Protein AF-A0A9P6EVB4-F1 (afdb_monomer_lite)

Structure (mmCIF, N/CA/C/O backbone):
data_AF-A0A9P6EVB4-F1
#
_entry.id   AF-A0A9P6EVB4-F1
#
loop_
_atom_site.group_PDB
_atom_site.id
_atom_site.type_symbol
_atom_site.label_atom_id
_atom_site.label_alt_id
_atom_site.label_comp_id
_atom_site.label_asym_id
_atom_site.label_entity_id
_atom_site.label_seq_id
_atom_site.pdbx_PDB_ins_code
_atom_site.Cartn_x
_atom_site.Cartn_y
_atom_site.Cartn_z
_atom_site.occupancy
_atom_site.B_iso_or_equiv
_atom_site.auth_seq_id
_atom_site.auth_comp_id
_atom_site.auth_asym_id
_atom_site.auth_atom_id
_atom_site.pdbx_PDB_model_num
ATOM 1 N N . MET A 1 1 ? 34.184 25.201 -4.354 1.00 42.78 1 MET A N 1
ATOM 2 C CA . MET A 1 1 ? 34.310 23.742 -4.164 1.00 42.78 1 MET A CA 1
ATOM 3 C C . MET A 1 1 ? 32.969 23.118 -4.498 1.00 42.78 1 MET A C 1
ATOM 5 O O . MET A 1 1 ? 32.035 23.277 -3.728 1.00 42.78 1 MET A O 1
ATOM 9 N N . THR A 1 2 ? 32.833 22.506 -5.671 1.00 50.84 2 THR A N 1
ATOM 10 C CA . THR A 1 2 ? 31.622 21.763 -6.041 1.00 50.84 2 THR A CA 1
ATOM 11 C C . THR A 1 2 ? 31.773 20.336 -5.534 1.00 50.84 2 THR A C 1
ATOM 13 O O . THR A 1 2 ? 32.605 19.591 -6.048 1.00 50.84 2 THR A O 1
ATOM 16 N N . VAL A 1 3 ? 31.012 19.968 -4.506 1.00 62.88 3 VAL A N 1
ATOM 17 C CA . VAL A 1 3 ? 30.869 18.567 -4.101 1.00 62.88 3 VAL A CA 1
ATOM 18 C C . VAL A 1 3 ? 30.095 17.874 -5.221 1.00 62.88 3 VAL A C 1
ATOM 20 O O . VAL A 1 3 ? 28.923 18.177 -5.435 1.00 62.88 3 VAL A O 1
ATOM 23 N N . GLN A 1 4 ? 30.753 17.009 -5.993 1.00 61.03 4 GLN A N 1
ATOM 24 C CA . GLN A 1 4 ? 30.041 16.118 -6.905 1.00 61.03 4 GLN A CA 1
ATOM 25 C C . GLN A 1 4 ? 29.254 15.122 -6.051 1.00 61.03 4 GLN A C 1
ATOM 27 O O . GLN A 1 4 ? 29.831 14.433 -5.212 1.00 61.03 4 GLN A O 1
ATOM 32 N N . ALA A 1 5 ? 27.934 15.083 -6.223 1.00 69.62 5 ALA A N 1
ATOM 33 C CA . ALA A 1 5 ? 27.097 14.105 -5.546 1.00 69.62 5 ALA A CA 1
ATOM 34 C C . ALA A 1 5 ? 27.403 12.713 -6.116 1.00 69.62 5 ALA A C 1
ATOM 36 O O . ALA A 1 5 ? 27.148 12.443 -7.290 1.00 69.62 5 ALA A O 1
ATOM 37 N N . GLN A 1 6 ? 27.982 11.846 -5.288 1.00 82.44 6 GLN A N 1
ATOM 38 C CA . GLN A 1 6 ? 28.137 10.429 -5.591 1.00 82.44 6 GLN A CA 1
ATOM 39 C C . GLN A 1 6 ? 26.784 9.751 -5.337 1.00 82.44 6 GLN A C 1
ATOM 41 O O . GLN A 1 6 ? 26.384 9.591 -4.185 1.00 82.44 6 GLN A O 1
ATOM 46 N N . TYR A 1 7 ? 26.069 9.384 -6.399 1.00 85.50 7 TYR A N 1
ATOM 47 C CA . TYR A 1 7 ? 24.822 8.624 -6.287 1.00 85.50 7 TYR A CA 1
ATOM 48 C C . TYR A 1 7 ? 25.111 7.114 -6.213 1.00 85.50 7 TYR A C 1
ATOM 50 O O . TYR A 1 7 ? 26.073 6.655 -6.837 1.00 85.50 7 TYR A O 1
ATOM 58 N N . PRO A 1 8 ? 24.312 6.339 -5.457 1.00 86.56 8 PRO A N 1
ATOM 59 C CA . PRO A 1 8 ? 24.426 4.883 -5.419 1.00 86.56 8 PRO A CA 1
ATOM 60 C C . PRO A 1 8 ? 24.066 4.244 -6.771 1.00 86.56 8 PRO A C 1
ATOM 62 O O . PRO A 1 8 ? 23.350 4.832 -7.583 1.00 86.56 8 PRO A O 1
ATOM 65 N N . ASP A 1 9 ? 24.576 3.033 -7.013 1.00 92.31 9 ASP A N 1
ATOM 66 C CA . ASP A 1 9 ? 24.303 2.267 -8.235 1.00 92.31 9 ASP A CA 1
ATOM 67 C C . ASP A 1 9 ? 22.843 1.770 -8.242 1.00 92.31 9 ASP A C 1
ATOM 69 O O . ASP A 1 9 ? 22.460 1.012 -7.345 1.00 92.31 9 ASP A O 1
ATOM 73 N N . PRO A 1 10 ? 22.019 2.126 -9.250 1.00 92.50 10 PRO A N 1
ATOM 74 C CA . PRO A 1 10 ? 20.622 1.693 -9.322 1.00 92.50 10 PRO A CA 1
ATOM 75 C C . PRO A 1 10 ? 20.459 0.167 -9.379 1.00 92.50 10 PRO A C 1
ATOM 77 O O . PRO A 1 10 ? 19.431 -0.357 -8.954 1.00 92.50 10 PRO A O 1
ATOM 80 N N . SER A 1 11 ? 21.471 -0.563 -9.852 1.00 94.56 11 SER A N 1
ATOM 81 C CA . SER A 1 11 ? 21.458 -2.030 -9.931 1.00 94.56 11 SER A CA 1
ATOM 82 C C . SER A 1 11 ? 21.464 -2.695 -8.549 1.00 94.56 11 SER A C 1
ATOM 84 O O . SER A 1 11 ? 21.092 -3.863 -8.417 1.00 94.56 11 SER A O 1
ATOM 86 N N . LEU A 1 12 ? 21.895 -1.967 -7.514 1.00 93.62 12 LEU A N 1
ATOM 87 C CA . LEU A 1 12 ? 21.966 -2.444 -6.132 1.00 93.62 12 LEU A CA 1
ATOM 88 C C . LEU A 1 12 ? 20.739 -2.054 -5.296 1.00 93.62 12 LEU A C 1
ATOM 90 O O . LEU A 1 12 ? 20.620 -2.520 -4.166 1.00 93.62 12 LEU A O 1
ATOM 94 N N . ALA A 1 13 ? 19.786 -1.301 -5.856 1.00 91.00 13 ALA A N 1
ATOM 95 C CA . ALA A 1 13 ? 18.663 -0.722 -5.116 1.00 91.00 13 ALA A CA 1
ATOM 96 C C . ALA A 1 13 ? 17.833 -1.742 -4.313 1.00 91.00 13 ALA A C 1
ATOM 98 O O . ALA A 1 13 ? 17.421 -1.453 -3.193 1.00 91.00 13 ALA A O 1
ATOM 99 N N . LEU A 1 14 ? 17.612 -2.952 -4.844 1.00 90.50 14 LEU A N 1
ATOM 100 C CA . LEU A 1 14 ? 16.897 -4.009 -4.113 1.00 90.50 14 LEU A CA 1
ATOM 101 C C . LEU A 1 14 ? 17.687 -4.510 -2.899 1.00 90.50 14 LEU A C 1
ATOM 103 O O . LEU A 1 14 ? 17.113 -4.694 -1.832 1.00 90.50 14 LEU A O 1
ATOM 107 N N . LYS A 1 15 ? 19.006 -4.675 -3.040 1.00 90.44 15 LYS A N 1
ATOM 108 C CA . LYS A 1 15 ? 19.881 -5.098 -1.937 1.00 90.44 15 LYS A CA 1
ATOM 109 C C . LYS A 1 15 ? 19.964 -4.020 -0.864 1.00 90.44 15 LYS A C 1
ATOM 111 O O . LYS A 1 15 ? 19.956 -4.336 0.321 1.00 90.44 15 LYS A O 1
ATOM 116 N N . ASP A 1 16 ? 20.011 -2.759 -1.280 1.00 89.31 16 ASP A N 1
ATOM 117 C CA . ASP A 1 16 ? 20.003 -1.619 -0.368 1.00 89.31 16 ASP A CA 1
ATOM 118 C C . ASP A 1 16 ? 18.674 -1.543 0.399 1.00 89.31 16 ASP A C 1
ATOM 120 O O . ASP A 1 16 ? 18.673 -1.345 1.616 1.00 89.31 16 ASP A O 1
ATOM 124 N N . LEU A 1 17 ? 17.545 -1.783 -0.282 1.00 87.88 17 LEU A N 1
ATOM 125 C CA . LEU A 1 17 ? 16.220 -1.854 0.336 1.00 87.88 17 LEU A CA 1
ATOM 126 C C . LEU A 1 17 ? 16.109 -3.021 1.324 1.00 87.88 17 LEU A C 1
ATOM 128 O O . LEU A 1 17 ? 15.556 -2.844 2.404 1.00 87.88 17 LEU A O 1
ATOM 132 N N . GLU A 1 18 ? 16.643 -4.197 0.995 1.00 86.81 18 GLU A N 1
ATOM 133 C CA . GLU A 1 18 ? 16.686 -5.352 1.901 1.00 86.81 18 GLU A CA 1
ATOM 134 C C . GLU A 1 18 ? 17.563 -5.074 3.129 1.00 86.81 18 GLU A C 1
ATOM 136 O O . GLU A 1 18 ? 17.148 -5.319 4.264 1.00 86.81 18 GLU A O 1
ATOM 141 N N . ALA A 1 19 ? 18.747 -4.493 2.921 1.00 84.31 19 ALA A N 1
ATOM 142 C CA . ALA A 1 19 ? 19.663 -4.117 3.993 1.00 84.31 19 ALA A CA 1
ATOM 143 C C . ALA A 1 19 ? 19.064 -3.052 4.931 1.00 84.31 19 ALA A C 1
ATOM 145 O O . ALA A 1 19 ? 19.305 -3.091 6.142 1.00 84.31 19 ALA A O 1
ATOM 146 N N . ALA A 1 20 ? 18.268 -2.124 4.389 1.00 76.31 20 ALA A N 1
ATOM 147 C CA . ALA A 1 20 ? 17.496 -1.154 5.162 1.00 76.31 20 ALA A CA 1
ATOM 148 C C . ALA A 1 20 ? 16.283 -1.804 5.859 1.00 76.31 20 ALA A C 1
ATOM 150 O O . ALA A 1 20 ? 16.044 -1.575 7.046 1.00 76.31 20 ALA A O 1
ATOM 151 N N . GLY A 1 21 ? 15.550 -2.666 5.150 1.00 63.59 21 GLY A N 1
ATOM 152 C CA . GLY A 1 21 ? 14.317 -3.314 5.600 1.00 63.59 21 GLY A CA 1
ATOM 153 C C . GLY A 1 21 ? 14.519 -4.349 6.707 1.00 63.59 21 GLY A C 1
ATOM 154 O O . GLY A 1 21 ? 13.651 -4.495 7.566 1.00 63.59 21 GLY A O 1
ATOM 155 N N . SER A 1 22 ? 15.680 -5.011 6.770 1.00 54.56 22 SER A N 1
ATOM 156 C CA . SER A 1 22 ? 16.041 -5.883 7.899 1.00 54.56 22 SER A CA 1
ATOM 157 C C . SER A 1 22 ? 16.255 -5.131 9.219 1.00 54.56 22 SER A C 1
ATOM 159 O O . SER A 1 22 ? 16.359 -5.780 10.258 1.00 54.56 22 SER A O 1
ATOM 161 N N . LYS A 1 23 ? 16.343 -3.790 9.211 1.00 52.12 23 LYS A N 1
ATOM 162 C CA . LYS A 1 23 ? 16.733 -3.004 10.393 1.00 52.12 23 LYS A CA 1
ATOM 163 C C . LYS A 1 23 ? 15.634 -2.214 11.091 1.00 52.12 23 LYS A C 1
ATOM 165 O O . LYS A 1 23 ? 15.922 -1.785 12.201 1.00 52.12 23 LYS A O 1
ATOM 170 N N . ASN A 1 24 ? 14.444 -2.040 10.510 1.00 59.28 24 ASN A N 1
ATOM 171 C CA . ASN A 1 24 ? 13.165 -1.818 11.213 1.00 59.28 24 ASN A CA 1
ATOM 172 C C . ASN A 1 24 ? 12.143 -1.159 10.285 1.00 59.28 24 ASN A C 1
ATOM 174 O O . ASN A 1 24 ? 12.143 0.061 10.144 1.00 59.28 24 ASN A O 1
ATOM 178 N N . ARG A 1 25 ? 11.184 -1.975 9.831 1.00 70.06 25 ARG A N 1
ATOM 179 C CA . ARG A 1 25 ? 9.885 -1.565 9.273 1.00 70.06 25 ARG A CA 1
ATOM 180 C C . ARG A 1 25 ? 9.904 -1.242 7.776 1.00 70.06 25 ARG A C 1
ATOM 182 O O . ARG A 1 25 ? 10.773 -0.543 7.266 1.00 70.06 25 ARG A O 1
ATOM 189 N N . ARG A 1 26 ? 8.926 -1.816 7.069 1.00 84.06 26 ARG A N 1
ATOM 190 C CA . ARG A 1 26 ? 8.615 -1.475 5.674 1.00 84.06 26 ARG A CA 1
ATOM 191 C C . ARG A 1 26 ? 8.012 -0.069 5.628 1.00 84.06 26 ARG A C 1
ATOM 193 O O . ARG A 1 26 ? 7.597 0.452 6.661 1.00 84.06 26 ARG A O 1
ATOM 200 N N . ASP A 1 27 ? 7.971 0.524 4.440 1.00 89.19 27 ASP A N 1
ATOM 201 C CA . ASP A 1 27 ? 7.298 1.807 4.241 1.00 89.19 27 ASP A CA 1
ATOM 202 C C . ASP A 1 27 ? 5.816 1.739 4.665 1.00 89.19 27 ASP A C 1
ATOM 204 O O . ASP A 1 27 ? 5.172 0.693 4.543 1.00 89.19 27 ASP A O 1
ATOM 208 N N . GLY A 1 28 ? 5.284 2.850 5.176 1.00 90.19 28 GLY A N 1
ATOM 209 C CA . GLY A 1 28 ? 3.927 2.946 5.720 1.00 90.19 28 GLY A CA 1
ATOM 210 C C . GLY A 1 28 ? 3.768 2.426 7.150 1.00 90.19 28 GLY A C 1
ATOM 211 O O . GLY A 1 28 ? 4.703 2.464 7.949 1.00 90.19 28 GLY A O 1
ATOM 212 N N . LEU A 1 29 ? 2.549 1.998 7.497 1.00 90.44 29 LEU A N 1
ATOM 213 C CA . LEU A 1 29 ? 2.224 1.339 8.766 1.00 90.44 29 LEU A CA 1
ATOM 214 C C . LEU A 1 29 ? 1.565 -0.021 8.505 1.00 90.44 29 LEU A C 1
ATOM 216 O O . LEU A 1 29 ? 0.868 -0.180 7.501 1.00 90.44 29 LEU A O 1
ATOM 220 N N . SER A 1 30 ? 1.760 -0.990 9.405 1.00 91.06 30 SER A N 1
ATOM 221 C CA . SER A 1 30 ? 0.944 -2.208 9.405 1.00 91.06 30 SER A CA 1
ATOM 222 C C . SER A 1 30 ? -0.499 -1.892 9.817 1.00 91.06 30 SER A C 1
ATOM 224 O O . SER A 1 30 ? -0.779 -0.830 10.373 1.00 91.06 30 SER A O 1
ATOM 226 N N . ALA A 1 31 ? -1.432 -2.811 9.557 1.00 90.62 31 ALA A N 1
ATOM 227 C CA . ALA A 1 31 ? -2.826 -2.621 9.958 1.00 90.62 31 ALA A CA 1
ATOM 228 C C . ALA A 1 31 ? -2.968 -2.529 11.485 1.00 90.62 31 ALA A C 1
ATOM 230 O O . ALA A 1 31 ? -3.762 -1.739 11.979 1.00 90.62 31 ALA A O 1
ATOM 231 N N . GLU A 1 32 ? -2.172 -3.295 12.232 1.00 91.06 32 GLU A N 1
ATOM 232 C CA . GLU A 1 32 ? -2.146 -3.277 13.697 1.00 91.06 32 GLU A CA 1
ATOM 233 C C . GLU A 1 32 ? -1.619 -1.942 14.230 1.00 91.06 32 GLU A C 1
ATOM 235 O O . GLU A 1 32 ? -2.181 -1.392 15.168 1.00 91.06 32 GLU A O 1
ATOM 240 N N . GLU A 1 33 ? -0.569 -1.407 13.603 1.00 89.88 33 GLU A N 1
ATOM 241 C CA . GLU A 1 33 ? -0.001 -0.099 13.941 1.00 89.88 33 GLU A CA 1
ATOM 242 C C . GLU A 1 33 ? -0.875 1.070 13.479 1.00 89.88 33 GLU A C 1
ATOM 244 O O . GLU A 1 33 ? -0.698 2.175 13.978 1.00 89.88 33 GLU A O 1
ATOM 249 N N . LEU A 1 34 ? -1.748 0.859 12.488 1.00 89.75 34 LEU A N 1
ATOM 250 C CA . LEU A 1 34 ? -2.716 1.844 11.999 1.00 89.75 34 LEU A CA 1
AT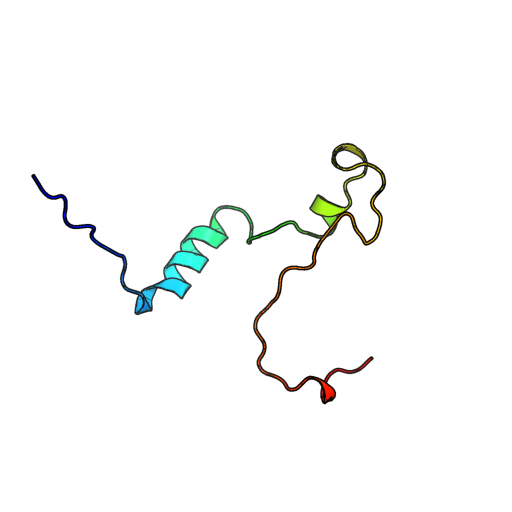OM 251 C C . LEU A 1 34 ? -4.022 1.819 12.798 1.00 89.75 34 LEU A C 1
ATOM 253 O O . LEU A 1 34 ? -4.700 2.830 12.866 1.00 89.75 34 LEU A O 1
ATOM 257 N N . MET A 1 35 ? -4.412 0.679 13.359 1.00 89.00 35 MET A N 1
ATOM 258 C CA . MET A 1 35 ? -5.675 0.517 14.087 1.00 89.00 35 MET A CA 1
ATOM 259 C C . MET A 1 35 ? -5.480 0.584 15.604 1.00 89.00 35 MET A C 1
ATOM 261 O O . MET A 1 35 ? -6.354 0.158 16.366 1.00 89.00 35 MET A O 1
ATOM 265 N N . ASP A 1 36 ? -4.344 1.108 16.065 1.00 89.38 36 ASP A N 1
ATOM 266 C CA . ASP A 1 36 ? -4.099 1.279 17.487 1.00 89.38 36 ASP A CA 1
ATOM 267 C C . ASP A 1 36 ? -4.952 2.435 18.027 1.00 89.38 36 ASP A C 1
ATOM 269 O O . ASP A 1 36 ? -4.605 3.615 17.975 1.00 89.38 36 ASP A O 1
ATOM 273 N N . SER A 1 37 ? -6.097 2.066 18.600 1.00 74.94 37 SER A N 1
ATOM 274 C CA . SER A 1 37 ? -7.072 3.001 19.170 1.00 74.94 37 SER A CA 1
ATOM 275 C C . SER A 1 37 ? -6.518 3.893 20.289 1.00 74.94 37 SER A C 1
ATOM 277 O O . SER A 1 37 ? -7.112 4.933 20.578 1.00 74.94 37 SER A O 1
ATOM 279 N N . VAL A 1 38 ? -5.393 3.519 20.914 1.00 75.56 38 VAL A N 1
ATOM 280 C CA . VAL A 1 38 ? -4.752 4.323 21.963 1.00 75.56 38 VAL A CA 1
ATOM 281 C C . VAL A 1 38 ? -4.013 5.516 21.356 1.00 75.56 38 VAL A C 1
ATOM 283 O O . VAL A 1 38 ? -4.002 6.593 21.952 1.00 75.56 38 VAL A O 1
ATOM 286 N N . THR A 1 39 ? -3.415 5.345 20.174 1.00 77.25 39 THR A N 1
ATOM 287 C CA . THR A 1 39 ? -2.575 6.363 19.525 1.00 77.25 39 THR A CA 1
ATOM 288 C C . THR A 1 39 ? -3.276 7.096 18.379 1.00 77.25 39 THR A C 1
ATOM 290 O O . THR A 1 39 ? -3.009 8.281 18.177 1.00 77.25 39 THR A O 1
ATOM 293 N N . GLN A 1 40 ? -4.195 6.441 17.660 1.00 79.88 40 GLN A N 1
ATOM 294 C CA . GLN A 1 40 ? -4.865 6.979 16.463 1.00 79.88 40 GLN A CA 1
ATOM 295 C C . GLN A 1 40 ? -6.364 7.261 16.644 1.00 79.88 40 GLN A C 1
ATOM 297 O O . GLN A 1 40 ? -6.965 7.929 15.804 1.00 79.88 40 GLN A O 1
ATOM 302 N N . GLY A 1 41 ? -6.972 6.822 17.751 1.00 83.31 41 GLY A N 1
ATOM 303 C CA . GLY A 1 41 ? -8.389 7.059 18.038 1.00 83.31 41 GLY A CA 1
ATOM 304 C C . GLY A 1 41 ? -9.337 6.230 17.160 1.00 83.31 41 GLY A C 1
ATOM 305 O O . GLY A 1 41 ? -9.060 5.077 16.841 1.00 83.31 41 GLY A O 1
ATOM 306 N N . GLY A 1 42 ? -10.502 6.793 16.820 1.00 85.88 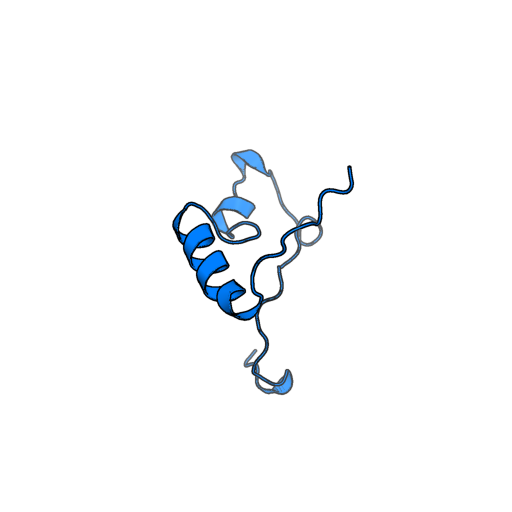42 GLY A N 1
ATOM 307 C CA . GLY A 1 42 ? -11.488 6.147 15.949 1.00 85.88 42 GLY A CA 1
ATOM 308 C C . GLY A 1 42 ? -11.276 6.538 14.490 1.00 85.88 42 GLY A C 1
ATOM 309 O O . GLY A 1 42 ? -11.481 7.698 14.144 1.00 85.88 42 GLY A O 1
ATOM 310 N N . LEU A 1 43 ? -10.898 5.575 13.651 1.00 91.69 43 LEU A N 1
ATOM 311 C CA . LEU A 1 43 ? -10.634 5.795 12.230 1.00 91.69 43 LEU A CA 1
ATOM 312 C C . LEU A 1 43 ? -11.858 5.524 11.358 1.00 91.69 43 LEU A C 1
ATOM 314 O O . LEU A 1 43 ? -12.606 4.566 11.563 1.00 91.69 43 LEU A O 1
ATOM 318 N N . THR A 1 44 ? -12.012 6.343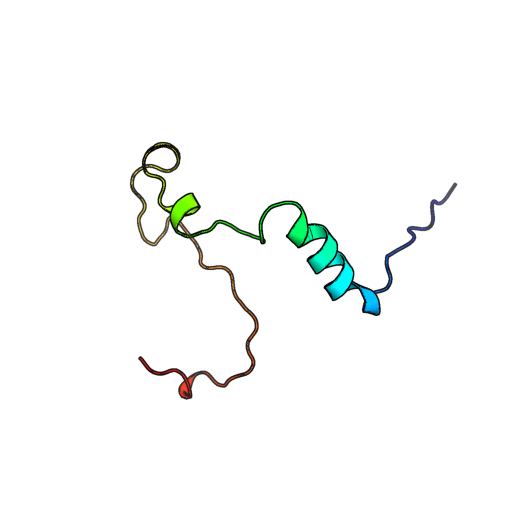 10.328 1.00 92.69 44 THR A N 1
ATOM 319 C CA . THR A 1 44 ? -12.935 6.150 9.212 1.00 92.69 44 THR A CA 1
ATOM 320 C C . THR A 1 44 ? -12.154 5.991 7.906 1.00 92.69 44 THR A C 1
ATOM 322 O O . THR A 1 44 ? -10.943 6.197 7.854 1.00 92.69 44 THR A O 1
ATOM 325 N N . TYR A 1 45 ? -12.831 5.624 6.814 1.00 95.12 45 TYR A N 1
ATOM 326 C CA . TYR A 1 45 ? -12.174 5.357 5.525 1.00 95.12 45 TYR A CA 1
ATOM 327 C C . TYR A 1 45 ? -11.381 6.535 4.948 1.00 95.12 45 TYR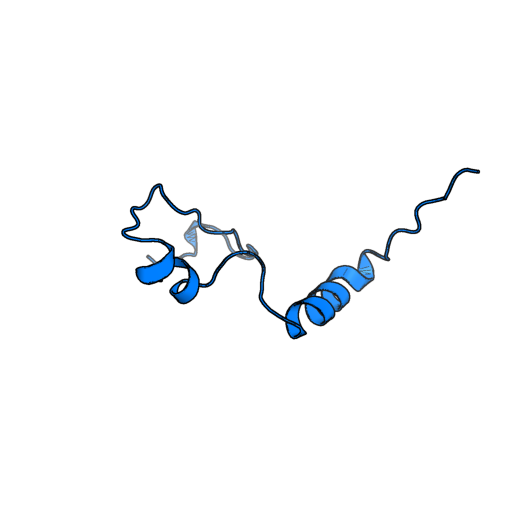 A C 1
ATOM 329 O O . TYR A 1 45 ? -10.475 6.317 4.154 1.00 95.12 45 TYR A O 1
ATOM 337 N N . ASN A 1 46 ? -11.710 7.770 5.329 1.00 95.19 46 ASN A N 1
ATOM 338 C CA . ASN A 1 46 ? -11.023 8.957 4.819 1.00 95.19 46 ASN A CA 1
ATOM 339 C C . ASN A 1 46 ? -9.739 9.285 5.593 1.00 95.19 46 ASN A C 1
ATOM 341 O O . ASN A 1 46 ? -8.970 10.137 5.152 1.00 95.19 46 ASN A O 1
ATOM 345 N N . ASP A 1 47 ? -9.514 8.632 6.733 1.00 93.25 47 ASP A N 1
ATOM 346 C CA . ASP A 1 47 ? -8.406 8.943 7.637 1.00 93.25 47 ASP A CA 1
ATOM 347 C C . ASP A 1 47 ? -7.123 8.181 7.279 1.00 93.25 47 ASP A C 1
ATOM 349 O O . ASP A 1 47 ? -6.061 8.444 7.843 1.00 93.25 47 ASP A O 1
ATOM 353 N N . PHE A 1 48 ? -7.194 7.249 6.323 1.00 94.69 48 PHE A N 1
ATOM 354 C CA . PHE A 1 48 ? -6.037 6.498 5.857 1.00 94.69 48 PHE A CA 1
ATOM 355 C C . PHE A 1 48 ? -6.060 6.259 4.348 1.00 94.69 48 PHE A C 1
ATOM 357 O O . PHE A 1 48 ? -7.092 6.303 3.682 1.00 94.69 48 PHE A O 1
ATOM 364 N N . LEU A 1 49 ? -4.877 5.971 3.813 1.00 95.88 49 LEU A N 1
ATOM 365 C CA . LEU A 1 49 ? -4.671 5.559 2.432 1.00 95.88 49 LEU A CA 1
ATOM 366 C C . LEU A 1 49 ? -3.957 4.209 2.422 1.00 95.88 49 LEU A C 1
ATOM 368 O O . LEU A 1 49 ? -3.137 3.922 3.294 1.00 95.88 49 LEU A O 1
ATOM 372 N N . ILE A 1 50 ? -4.255 3.389 1.417 1.00 95.69 50 ILE A N 1
ATOM 373 C CA . ILE A 1 50 ? -3.559 2.121 1.191 1.00 95.69 50 ILE A CA 1
ATOM 374 C C . ILE A 1 50 ? -2.374 2.392 0.267 1.00 95.69 50 ILE A C 1
ATOM 376 O O . ILE A 1 50 ? -2.547 2.936 -0.826 1.00 95.69 50 ILE A O 1
ATOM 380 N N . LEU A 1 51 ? -1.172 2.010 0.702 1.00 96.31 51 LEU A N 1
ATOM 381 C CA . LEU A 1 51 ? 0.018 2.121 -0.135 1.00 96.31 51 LEU A CA 1
ATOM 382 C C . LEU A 1 51 ? -0.030 1.094 -1.277 1.00 96.31 51 LEU A C 1
ATOM 384 O O . LEU A 1 51 ? -0.388 -0.065 -1.045 1.00 96.31 51 LEU A O 1
ATOM 388 N N . PRO A 1 52 ? 0.329 1.490 -2.509 1.00 96.50 52 PRO A N 1
ATOM 389 C CA . PRO A 1 52 ? 0.357 0.573 -3.637 1.00 96.50 52 PRO A CA 1
ATOM 390 C C . PRO A 1 52 ? 1.488 -0.452 -3.495 1.00 96.50 52 PRO A C 1
ATOM 392 O O . PRO A 1 52 ? 2.573 -0.150 -3.000 1.00 96.50 52 PRO A O 1
ATOM 395 N N . GLY A 1 53 ? 1.231 -1.665 -3.980 1.00 94.06 53 GLY A N 1
ATOM 396 C CA . GLY A 1 53 ? 2.244 -2.702 -4.164 1.00 94.06 53 GLY A CA 1
ATOM 397 C C . GLY A 1 53 ? 2.774 -2.756 -5.599 1.00 94.06 53 GLY A C 1
ATOM 398 O O . GLY A 1 53 ? 2.536 -1.866 -6.416 1.00 94.06 53 GLY A O 1
ATOM 399 N N . PHE A 1 54 ? 3.474 -3.843 -5.917 1.00 95.62 54 PHE A N 1
ATOM 400 C CA . PHE A 1 54 ? 3.865 -4.169 -7.287 1.00 95.62 54 PHE A CA 1
ATOM 401 C C . PHE A 1 54 ? 2.696 -4.819 -8.041 1.00 95.62 54 PHE A C 1
ATOM 403 O O . PHE A 1 54 ? 1.961 -5.619 -7.466 1.00 95.62 54 PHE A O 1
ATOM 410 N N . ILE A 1 55 ? 2.533 -4.477 -9.321 1.00 97.25 55 ILE A N 1
ATOM 411 C CA . ILE A 1 55 ? 1.488 -5.028 -10.190 1.00 97.25 55 ILE A CA 1
ATOM 412 C C . ILE A 1 55 ? 2.155 -5.891 -11.259 1.00 97.25 55 ILE A C 1
A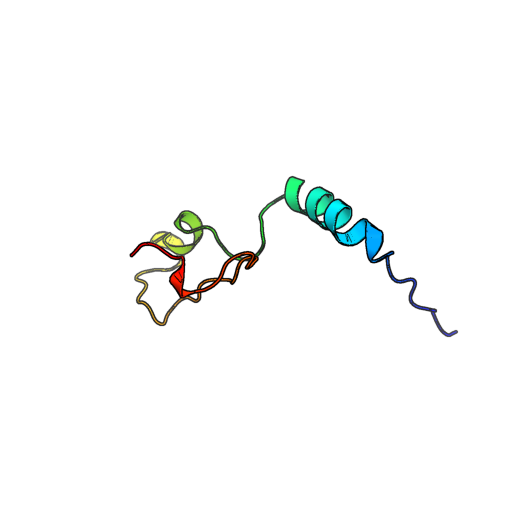TOM 414 O O . ILE A 1 55 ? 2.866 -5.374 -12.119 1.00 97.25 55 ILE A O 1
ATOM 418 N N . ASP A 1 56 ? 1.875 -7.190 -11.230 1.00 97.50 56 ASP A N 1
ATOM 419 C CA . ASP A 1 56 ? 2.290 -8.176 -12.235 1.00 97.50 56 ASP A CA 1
ATOM 420 C C . ASP A 1 56 ? 1.102 -8.875 -12.922 1.00 97.50 56 ASP A C 1
ATOM 422 O O . ASP A 1 56 ? 1.291 -9.784 -13.730 1.00 97.50 56 ASP A O 1
ATOM 426 N N . PHE A 1 57 ? -0.127 -8.424 -12.651 1.00 97.12 57 PHE A N 1
ATOM 427 C CA . PHE A 1 57 ? -1.364 -8.983 -13.196 1.00 97.12 57 PHE A CA 1
ATOM 428 C C . PHE A 1 57 ? -2.299 -7.903 -13.761 1.00 97.12 57 PHE A C 1
ATOM 430 O O . PHE 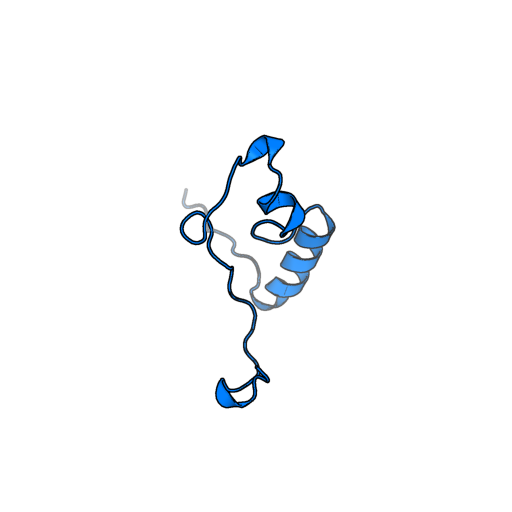A 1 57 ? -2.178 -6.711 -13.479 1.00 97.12 57 PHE A O 1
ATOM 437 N N . GLN A 1 58 ? -3.266 -8.327 -14.578 1.00 97.81 58 GLN A N 1
ATOM 438 C CA . GLN A 1 58 ? -4.306 -7.447 -15.117 1.00 97.81 58 GLN A CA 1
ATOM 439 C C . GLN A 1 58 ? -5.502 -7.357 -14.165 1.00 97.81 58 GLN A C 1
ATOM 441 O O . GLN A 1 58 ? -5.881 -8.349 -13.551 1.00 97.81 58 GLN A O 1
ATOM 446 N N . ALA A 1 59 ? -6.162 -6.196 -14.106 1.00 97.25 59 ALA A N 1
ATOM 447 C CA . ALA A 1 59 ? -7.237 -5.927 -13.142 1.00 97.25 59 ALA A CA 1
ATOM 448 C C . ALA A 1 59 ? -8.384 -6.960 -13.148 1.00 97.25 59 ALA A C 1
ATOM 450 O O . ALA A 1 59 ? -8.921 -7.284 -12.095 1.00 97.25 59 ALA A O 1
ATOM 451 N N . HIS A 1 60 ? -8.742 -7.513 -14.311 1.00 96.56 60 HIS A N 1
ATOM 452 C CA . HIS A 1 60 ? -9.835 -8.487 -14.421 1.00 96.56 60 HIS A CA 1
ATOM 453 C C . HIS A 1 60 ? -9.476 -9.894 -13.910 1.00 96.56 60 HIS A C 1
ATOM 455 O O . HIS A 1 60 ? -10.352 -10.750 -13.837 1.00 96.56 60 HIS A O 1
ATOM 461 N N . ALA A 1 61 ? -8.204 -10.155 -13.596 1.00 97.69 61 ALA A N 1
ATOM 462 C CA . ALA A 1 61 ? -7.755 -11.434 -13.049 1.00 97.69 61 ALA A CA 1
ATOM 463 C C . ALA A 1 61 ? -7.956 -11.538 -11.522 1.00 97.69 61 ALA A C 1
ATOM 465 O O . ALA A 1 61 ? -7.739 -12.605 -10.950 1.00 97.69 61 ALA A O 1
ATOM 466 N N . VAL A 1 62 ? -8.358 -10.447 -10.857 1.00 96.19 62 VAL A N 1
ATOM 467 C CA . VAL A 1 62 ? -8.628 -10.420 -9.413 1.00 96.19 62 VAL A CA 1
ATOM 468 C C . VAL A 1 62 ? -9.946 -11.136 -9.109 1.00 96.19 62 VAL A C 1
ATOM 470 O O . VAL A 1 62 ? -10.968 -10.851 -9.731 1.00 96.19 62 VAL A O 1
ATOM 473 N N . GLN A 1 63 ? -9.928 -12.046 -8.134 1.00 96.12 63 GLN A N 1
ATOM 474 C CA . GLN A 1 63 ? -11.135 -12.680 -7.593 1.00 96.12 63 GLN A CA 1
ATOM 475 C C . GLN A 1 63 ? -11.719 -11.785 -6.496 1.00 96.12 63 GLN A C 1
ATOM 477 O O . GLN A 1 63 ? -10.990 -11.396 -5.583 1.00 96.12 63 GLN A O 1
ATOM 482 N N . LEU A 1 64 ? -13.004 -11.446 -6.620 1.00 92.56 64 LEU A N 1
ATOM 483 C CA . LEU A 1 64 ? -13.751 -10.635 -5.654 1.00 92.56 64 LEU A CA 1
ATOM 484 C C . LEU A 1 64 ? -14.510 -11.515 -4.662 1.00 92.56 64 LEU A C 1
ATOM 486 O O . LEU A 1 64 ? -15.120 -12.508 -5.122 1.00 92.56 64 LEU A O 1
#

Sequence (64 aa):
MTVQAQYPDPSLALKDLEAAGSKNRRDGLSAEELMDSVTQGGLTYNDFLILPGFIDFQAHAVQL

pLDDT: mean 85.55, std 13.19, range [42.78, 97.81]

Foldseek 3Di:
DDDDDDDDDPVCVVVVQVVVPVPDDDPDDDPCRCPPCVPNNDDDPVRDDDDDDDDPDDPVVDDD

Radius of gyration: 18.46 Å; chains: 1; bounding box: 48×36×37 Å

Secondary structure (DSSP, 8-state):
------PPPGGGHHHHHHHHHTTS--SS--HHHHS-TTTT-S--TTS--PPP----S-GGG---

Organism: NCBI:txid979708

InterPro domains:
  IPR013785 Aldolase-type TIM barrel [G3DSA:3.20.20.70] (1-64)